Protein AF-A0A2E7SVG3-F1 (afdb_monomer_lite)

Structure (mmCIF, N/CA/C/O backbone):
data_AF-A0A2E7SVG3-F1
#
_entry.id   AF-A0A2E7SVG3-F1
#
loop_
_atom_site.group_PDB
_atom_site.id
_atom_site.type_symbol
_atom_site.label_atom_id
_atom_site.label_alt_id
_atom_site.label_comp_id
_atom_site.label_asym_id
_atom_site.label_entity_id
_atom_site.label_seq_id
_atom_site.pdbx_PDB_ins_code
_atom_site.Cartn_x
_atom_site.Cartn_y
_atom_site.Cartn_z
_atom_site.occupancy
_atom_site.B_iso_or_equiv
_atom_site.auth_seq_id
_atom_site.auth_comp_id
_atom_site.auth_asym_id
_atom_site.auth_atom_id
_atom_site.pdbx_PDB_model_num
ATOM 1 N N . MET A 1 1 ? -12.780 -8.795 25.689 1.00 73.75 1 MET A N 1
ATOM 2 C CA . MET A 1 1 ? -13.100 -9.057 24.262 1.00 73.75 1 MET A CA 1
ATOM 3 C C . MET A 1 1 ? -13.079 -7.797 23.386 1.00 73.75 1 MET A C 1
ATOM 5 O O . MET A 1 1 ? -12.515 -7.833 22.302 1.00 73.75 1 MET A O 1
ATOM 9 N N . THR A 1 2 ? -13.654 -6.679 23.842 1.00 79.94 2 THR A N 1
ATOM 10 C CA . THR A 1 2 ? -13.746 -5.400 23.104 1.00 79.94 2 THR A CA 1
ATOM 11 C C . THR A 1 2 ? -12.388 -4.833 22.670 1.00 79.94 2 THR A C 1
ATOM 13 O O . THR A 1 2 ? -12.225 -4.466 21.511 1.00 79.94 2 THR A O 1
ATOM 16 N N . ILE A 1 3 ? -11.395 -4.836 23.570 1.00 85.06 3 ILE A N 1
ATOM 17 C CA . ILE A 1 3 ? -10.035 -4.339 23.292 1.00 85.06 3 ILE A CA 1
ATOM 18 C C . ILE A 1 3 ? -9.326 -5.215 22.254 1.00 85.06 3 ILE A C 1
ATOM 20 O O . ILE A 1 3 ? -8.783 -4.683 21.297 1.00 85.06 3 ILE A O 1
ATOM 24 N N . ALA A 1 4 ? -9.393 -6.544 22.393 1.00 89.19 4 ALA A N 1
ATOM 25 C CA . ALA A 1 4 ? -8.785 -7.476 21.440 1.00 89.19 4 ALA A CA 1
ATOM 26 C C . ALA A 1 4 ? -9.338 -7.289 20.018 1.00 89.19 4 ALA A C 1
ATOM 28 O O . ALA A 1 4 ? -8.572 -7.220 19.065 1.00 89.19 4 ALA A O 1
ATOM 29 N N . ARG A 1 5 ? -10.660 -7.118 19.871 1.00 88.25 5 ARG A N 1
ATOM 30 C CA . ARG A 1 5 ? -11.283 -6.821 18.569 1.00 88.25 5 ARG A CA 1
ATOM 31 C C . ARG A 1 5 ? -10.797 -5.494 17.983 1.00 88.25 5 ARG A C 1
ATOM 33 O O . ARG A 1 5 ? -10.534 -5.427 16.788 1.00 88.25 5 ARG A O 1
ATOM 40 N N . GLY A 1 6 ? -10.666 -4.459 18.815 1.00 88.62 6 GLY A N 1
ATOM 41 C CA . GLY A 1 6 ? -10.120 -3.169 18.387 1.00 88.62 6 GLY A CA 1
ATOM 42 C C . GLY A 1 6 ? -8.654 -3.266 17.959 1.00 88.62 6 GLY A C 1
ATOM 43 O O . GLY A 1 6 ? -8.282 -2.711 16.933 1.00 88.62 6 GLY A O 1
ATOM 44 N N . LEU A 1 7 ? -7.850 -4.033 18.695 1.00 93.62 7 LEU A N 1
ATOM 45 C CA . LEU A 1 7 ? -6.447 -4.270 18.372 1.00 93.62 7 LEU A CA 1
ATOM 46 C C . LEU A 1 7 ? -6.289 -5.014 17.040 1.00 93.62 7 LEU A C 1
ATOM 48 O O . LEU A 1 7 ? -5.495 -4.597 16.205 1.00 93.62 7 LEU A O 1
ATOM 52 N N . VAL A 1 8 ? -7.081 -6.066 16.808 1.00 94.44 8 VAL A N 1
ATOM 53 C CA . VAL A 1 8 ? -7.075 -6.803 15.533 1.00 94.44 8 VAL A CA 1
ATOM 54 C C . VAL A 1 8 ? -7.433 -5.879 14.369 1.00 94.44 8 VAL A C 1
ATOM 56 O O . VAL A 1 8 ? -6.716 -5.849 13.374 1.00 94.44 8 VAL A O 1
ATOM 59 N N . ALA A 1 9 ? -8.496 -5.079 14.503 1.00 92.94 9 ALA A N 1
ATOM 60 C CA . ALA A 1 9 ? -8.895 -4.129 13.463 1.00 92.94 9 ALA A CA 1
ATOM 61 C C . ALA A 1 9 ? -7.801 -3.086 13.170 1.00 92.94 9 ALA A C 1
ATOM 63 O O . ALA A 1 9 ? -7.569 -2.749 12.011 1.00 92.94 9 ALA A O 1
ATOM 64 N N . LEU A 1 10 ? -7.098 -2.613 14.205 1.00 94.50 10 LEU A N 1
ATOM 65 C CA . LEU A 1 10 ? -5.980 -1.684 14.057 1.00 94.50 10 LEU A CA 1
ATOM 66 C C . LEU A 1 10 ? -4.790 -2.324 13.326 1.00 94.50 10 LEU A C 1
ATOM 68 O O . LEU A 1 10 ? -4.235 -1.697 12.431 1.00 94.50 10 LEU A O 1
ATOM 72 N N . ILE A 1 11 ? -4.421 -3.563 13.674 1.00 95.88 11 ILE A N 1
ATOM 73 C CA . ILE A 1 11 ? -3.280 -4.289 13.084 1.00 95.88 11 ILE A CA 1
ATOM 74 C C . ILE A 1 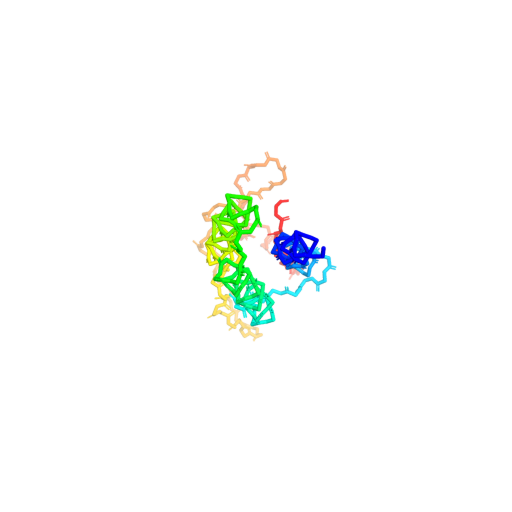11 ? -3.525 -4.657 11.615 1.00 95.88 11 ILE A C 1
ATOM 76 O O . ILE A 1 11 ? -2.583 -4.698 10.827 1.00 95.88 11 ILE A O 1
ATOM 80 N N . LEU A 1 12 ? -4.777 -4.873 11.207 1.00 95.38 12 LEU A N 1
ATOM 81 C CA . LEU A 1 12 ? -5.087 -5.187 9.810 1.00 95.38 12 LEU A CA 1
ATOM 82 C C . LEU A 1 12 ? -4.651 -4.080 8.835 1.00 95.38 12 LEU A C 1
ATOM 84 O O . LEU A 1 12 ? -4.274 -4.391 7.711 1.00 95.38 12 LEU A O 1
ATOM 88 N N . ILE A 1 13 ? -4.646 -2.812 9.255 1.00 94.50 13 ILE A N 1
ATOM 89 C CA . ILE A 1 13 ? -4.262 -1.680 8.394 1.00 94.50 13 ILE A CA 1
ATOM 90 C C . ILE A 1 13 ? -2.781 -1.762 7.962 1.00 94.50 13 ILE A C 1
ATOM 92 O O . ILE A 1 13 ? -2.524 -1.794 6.758 1.00 94.50 13 ILE A O 1
ATOM 96 N N . PRO A 1 14 ? -1.786 -1.858 8.869 1.00 95.06 14 PRO A N 1
ATOM 97 C CA . PRO A 1 14 ? -0.395 -2.053 8.461 1.00 95.06 14 PRO A CA 1
ATOM 98 C C . PRO A 1 14 ? -0.149 -3.410 7.781 1.00 95.06 14 PRO A C 1
ATOM 100 O O . PRO A 1 14 ? 0.734 -3.500 6.932 1.00 95.06 14 PRO A O 1
ATOM 103 N N . CYS A 1 15 ? -0.935 -4.455 8.070 1.00 96.06 15 CYS A N 1
ATOM 104 C CA . CYS A 1 15 ? -0.842 -5.714 7.319 1.00 96.06 15 CYS A CA 1
ATOM 105 C C . CYS A 1 15 ? -1.229 -5.544 5.843 1.00 96.06 15 CYS A C 1
ATOM 107 O O . CYS A 1 15 ? -0.571 -6.112 4.975 1.00 96.06 15 CYS A O 1
ATOM 109 N N . VAL A 1 16 ? -2.257 -4.743 5.545 1.00 94.19 16 VAL A N 1
ATOM 110 C CA . VAL A 1 16 ? -2.625 -4.389 4.164 1.00 94.19 16 VAL A CA 1
ATOM 111 C C . VAL A 1 16 ? -1.478 -3.659 3.472 1.00 94.19 16 VAL A C 1
ATOM 113 O O . VAL A 1 16 ? -1.159 -3.978 2.328 1.00 94.19 16 VAL A O 1
ATOM 116 N N . TRP A 1 17 ? -0.819 -2.734 4.175 1.00 91.44 17 TRP A N 1
ATOM 117 C CA . TRP A 1 17 ? 0.360 -2.047 3.650 1.00 91.44 17 TRP A CA 1
ATOM 118 C C . TRP A 1 17 ? 1.465 -3.040 3.271 1.00 91.44 17 TRP A C 1
ATOM 120 O O . TRP A 1 17 ? 1.946 -3.034 2.138 1.00 91.44 17 TRP A O 1
ATOM 130 N N . LEU A 1 18 ? 1.815 -3.942 4.192 1.00 92.38 18 LEU A N 1
ATOM 131 C CA . LEU A 1 18 ? 2.840 -4.958 3.965 1.00 92.38 18 LEU A CA 1
ATOM 132 C C . LEU A 1 18 ? 2.488 -5.873 2.785 1.00 92.38 18 LEU A C 1
ATOM 134 O O . LEU A 1 18 ? 3.347 -6.156 1.957 1.00 92.38 18 LEU A O 1
ATOM 138 N N . LEU A 1 19 ? 1.234 -6.318 2.686 1.00 92.81 19 LEU A N 1
ATOM 139 C CA . LEU A 1 19 ? 0.781 -7.170 1.586 1.00 92.81 19 LEU A CA 1
ATOM 140 C C . LEU A 1 19 ? 0.861 -6.456 0.239 1.00 92.81 19 LEU A C 1
ATOM 142 O O . LEU A 1 19 ? 1.368 -7.032 -0.718 1.00 92.81 19 LEU A O 1
ATOM 146 N N . HIS A 1 20 ? 0.417 -5.200 0.166 1.00 88.25 20 HIS A N 1
ATOM 147 C CA . HIS A 1 20 ? 0.522 -4.420 -1.064 1.00 88.25 20 HIS A CA 1
ATOM 148 C C . HIS A 1 20 ? 1.988 -4.234 -1.480 1.00 88.25 20 HIS A C 1
ATOM 150 O O . HIS A 1 20 ? 2.332 -4.416 -2.646 1.00 88.25 20 HIS A O 1
ATOM 156 N N . PHE A 1 21 ? 2.873 -3.961 -0.518 1.00 86.25 21 PHE A N 1
ATOM 157 C CA . PHE A 1 21 ? 4.309 -3.870 -0.766 1.00 86.25 21 PHE A CA 1
ATOM 158 C C . PHE A 1 21 ? 4.910 -5.198 -1.257 1.00 86.25 21 PHE A C 1
ATOM 160 O O . PHE A 1 21 ? 5.688 -5.208 -2.210 1.00 86.25 21 PHE A O 1
ATOM 167 N N . LEU A 1 22 ? 4.543 -6.330 -0.651 1.00 88.06 22 LEU A N 1
ATOM 168 C CA . LEU A 1 22 ? 5.014 -7.653 -1.074 1.00 88.06 22 LEU A CA 1
ATOM 169 C C . LEU A 1 22 ? 4.517 -8.021 -2.475 1.00 88.06 22 LEU A C 1
ATOM 171 O O . LEU A 1 22 ? 5.295 -8.545 -3.270 1.00 88.06 22 LEU A O 1
ATOM 175 N N . PHE A 1 23 ? 3.259 -7.721 -2.804 1.00 84.38 23 PHE A N 1
ATOM 176 C CA . PHE A 1 23 ? 2.730 -7.941 -4.150 1.00 84.38 23 PHE A CA 1
ATOM 177 C C . PHE A 1 23 ? 3.489 -7.139 -5.206 1.00 84.38 23 PHE A C 1
ATOM 179 O O . PHE A 1 23 ? 3.866 -7.705 -6.232 1.00 84.38 23 PHE A O 1
ATOM 186 N N . ALA A 1 24 ? 3.803 -5.877 -4.920 1.00 78.94 24 ALA A N 1
ATOM 187 C CA . ALA A 1 24 ? 4.563 -5.039 -5.838 1.00 78.94 24 ALA A CA 1
ATOM 188 C C . ALA A 1 24 ? 6.034 -5.484 -5.976 1.00 78.94 24 ALA A C 1
ATOM 190 O O . ALA A 1 24 ? 6.583 -5.469 -7.073 1.00 78.94 24 ALA A O 1
ATOM 191 N N . THR A 1 25 ? 6.678 -5.915 -4.884 1.00 78.06 25 THR A N 1
ATOM 192 C CA . THR A 1 25 ? 8.130 -6.202 -4.864 1.00 78.06 25 THR A CA 1
ATOM 193 C C . THR A 1 25 ? 8.519 -7.643 -5.176 1.00 78.06 25 THR A C 1
ATOM 195 O O . THR A 1 25 ? 9.609 -7.870 -5.693 1.00 78.06 25 THR A O 1
ATOM 198 N N . LYS A 1 26 ? 7.685 -8.632 -4.834 1.00 82.38 26 LYS A N 1
ATOM 199 C CA . LYS A 1 26 ? 7.994 -10.061 -5.030 1.00 82.38 26 LYS A CA 1
ATOM 200 C C . LYS A 1 26 ? 7.226 -10.702 -6.173 1.00 82.38 26 LYS A C 1
ATOM 202 O O . LYS A 1 26 ? 7.711 -11.680 -6.728 1.00 82.38 26 LYS A O 1
ATOM 207 N N . PHE A 1 27 ? 6.048 -10.174 -6.491 1.00 80.06 27 PHE A N 1
ATOM 208 C CA . PHE A 1 27 ? 5.153 -10.757 -7.490 1.00 80.06 27 PHE A CA 1
ATOM 209 C C . PHE A 1 27 ? 4.921 -9.845 -8.697 1.00 80.06 27 PHE A C 1
ATOM 211 O O . PHE A 1 27 ? 4.195 -10.240 -9.602 1.00 80.06 27 PHE A O 1
ATOM 218 N N . GLU A 1 28 ? 5.515 -8.645 -8.713 1.00 75.31 28 GLU A N 1
ATOM 219 C CA . GLU A 1 28 ? 5.379 -7.658 -9.797 1.00 75.31 28 GLU A CA 1
ATOM 220 C C . GLU A 1 28 ? 3.913 -7.278 -10.103 1.00 75.31 28 GLU A C 1
ATOM 222 O O . GLU A 1 28 ? 3.564 -6.856 -11.207 1.00 75.31 28 GLU A O 1
ATOM 227 N N . ILE A 1 29 ? 3.027 -7.403 -9.108 1.00 77.56 29 ILE A N 1
ATOM 228 C CA . ILE A 1 29 ? 1.612 -7.042 -9.230 1.00 77.56 29 ILE A CA 1
ATOM 229 C C . ILE A 1 29 ? 1.461 -5.568 -8.843 1.00 77.56 29 ILE A C 1
ATOM 231 O O . ILE A 1 29 ? 1.430 -5.214 -7.663 1.00 77.56 29 ILE A O 1
ATOM 235 N N . TYR A 1 30 ? 1.353 -4.703 -9.852 1.00 73.88 30 TYR A N 1
ATOM 236 C CA . TYR A 1 30 ? 1.215 -3.256 -9.680 1.00 73.88 30 TYR A CA 1
ATOM 237 C C . TYR A 1 30 ? -0.236 -2.810 -9.857 1.00 73.88 30 TYR A C 1
ATOM 239 O O . TYR A 1 30 ? -0.698 -2.539 -10.967 1.00 73.88 30 TYR A O 1
ATOM 247 N N . GLU A 1 31 ? -0.959 -2.691 -8.751 1.00 73.25 31 GLU A N 1
ATOM 248 C CA . GLU A 1 31 ? -2.326 -2.178 -8.762 1.00 73.25 31 GLU A CA 1
ATOM 249 C C . GLU A 1 31 ? -2.336 -0.671 -8.509 1.00 73.25 31 GLU A C 1
ATOM 251 O O . GLU A 1 31 ? -2.023 -0.218 -7.413 1.00 73.25 31 GLU A O 1
ATOM 256 N N . LYS A 1 32 ? -2.784 0.116 -9.496 1.00 73.56 32 LYS A N 1
ATOM 257 C CA . LYS A 1 32 ? -2.945 1.574 -9.334 1.00 73.56 32 LYS A CA 1
ATOM 258 C C . LYS A 1 32 ? -3.915 1.936 -8.199 1.00 73.56 32 LYS A C 1
ATOM 260 O O . LYS A 1 32 ? -3.771 2.974 -7.561 1.00 73.56 32 LYS A O 1
ATOM 265 N N . ARG A 1 33 ? -4.938 1.100 -7.988 1.00 80.69 33 ARG A N 1
ATOM 266 C CA . ARG A 1 33 ? -5.972 1.262 -6.958 1.00 80.69 33 ARG A CA 1
ATOM 267 C C . ARG A 1 33 ? -6.338 -0.108 -6.383 1.00 80.69 33 ARG A C 1
ATOM 269 O O . ARG A 1 33 ? -7.215 -0.768 -6.942 1.00 80.69 33 ARG A O 1
ATOM 276 N N . PRO A 1 34 ? -5.688 -0.556 -5.297 1.00 84.88 34 PRO A N 1
ATOM 277 C CA . PRO A 1 34 ? -5.962 -1.860 -4.702 1.00 84.88 34 PRO A CA 1
ATOM 278 C C . PRO A 1 34 ? -7.341 -1.860 -4.022 1.00 84.88 34 PRO A C 1
ATOM 280 O O . PRO A 1 34 ? -7.493 -1.463 -2.865 1.00 84.88 34 PRO A O 1
ATOM 283 N N . ILE A 1 35 ? -8.377 -2.300 -4.745 1.00 89.25 35 ILE A N 1
ATOM 284 C CA . ILE A 1 35 ? -9.765 -2.326 -4.244 1.00 89.25 35 ILE A CA 1
ATOM 285 C C . ILE A 1 35 ? -9.865 -3.203 -2.990 1.00 89.25 35 ILE A C 1
ATOM 287 O O . ILE A 1 35 ? -10.533 -2.832 -2.025 1.00 89.25 35 ILE A O 1
ATOM 291 N N . TRP A 1 36 ? -9.154 -4.333 -2.966 1.00 92.62 36 TRP A N 1
ATOM 292 C CA . TRP A 1 36 ? -9.119 -5.234 -1.813 1.00 92.62 36 TRP A CA 1
ATOM 293 C C . TRP A 1 36 ? -8.580 -4.535 -0.554 1.00 92.62 36 TRP A C 1
ATOM 295 O O . TRP A 1 36 ? -9.153 -4.690 0.525 1.00 92.62 36 TRP A O 1
ATOM 305 N N . ALA A 1 37 ? -7.536 -3.709 -0.690 1.00 91.69 37 ALA A N 1
ATOM 306 C CA . ALA A 1 37 ? -6.954 -2.952 0.413 1.00 91.69 37 ALA A CA 1
ATOM 307 C C . ALA A 1 37 ? -7.973 -1.956 0.975 1.00 91.69 37 ALA A C 1
ATOM 309 O O . ALA A 1 37 ? -8.164 -1.878 2.191 1.00 91.69 37 ALA A O 1
ATOM 310 N N . ALA A 1 38 ? -8.691 -1.256 0.090 1.00 92.19 38 ALA A N 1
ATOM 311 C CA . ALA A 1 38 ? -9.735 -0.322 0.488 1.00 92.19 38 ALA A CA 1
ATOM 312 C C . ALA A 1 38 ? -10.875 -1.012 1.251 1.00 92.19 38 ALA A C 1
ATOM 314 O O . ALA A 1 38 ? -11.305 -0.508 2.288 1.00 92.19 38 ALA A O 1
ATOM 315 N N . VAL A 1 39 ? -11.320 -2.188 0.794 1.00 95.62 39 VAL A N 1
ATOM 316 C CA . VAL A 1 39 ? -12.367 -2.973 1.470 1.00 95.62 39 VAL A CA 1
ATOM 317 C C . VAL A 1 39 ? -11.937 -3.374 2.883 1.00 95.62 39 VAL A C 1
ATOM 319 O O . VAL A 1 39 ? -12.706 -3.191 3.829 1.00 95.62 39 VAL A O 1
ATOM 322 N N . VAL A 1 40 ? -10.709 -3.877 3.053 1.00 95.69 40 VAL A N 1
ATOM 323 C CA . VAL A 1 40 ? -10.199 -4.310 4.366 1.00 95.69 40 VAL A CA 1
ATOM 324 C C . VAL A 1 40 ? -10.058 -3.126 5.324 1.00 95.69 40 VAL A C 1
ATOM 326 O O . VAL A 1 40 ? -10.522 -3.200 6.462 1.00 95.69 40 VAL A O 1
ATOM 329 N N . VAL A 1 41 ? -9.479 -2.013 4.865 1.00 95.75 41 VAL A N 1
ATOM 330 C CA . VAL A 1 41 ? -9.323 -0.795 5.677 1.00 95.75 41 VAL A CA 1
ATOM 331 C C . VAL A 1 41 ? -10.684 -0.250 6.107 1.00 95.75 41 VAL A C 1
ATOM 333 O O . VAL A 1 41 ? -10.891 0.045 7.285 1.00 95.75 41 VAL A O 1
ATOM 336 N N . LEU A 1 42 ? -11.647 -0.181 5.185 1.00 96.31 42 LEU A N 1
ATOM 337 C CA . LEU A 1 42 ? -12.987 0.320 5.475 1.00 96.31 42 LEU A CA 1
ATOM 338 C C . LEU A 1 42 ? -13.722 -0.577 6.483 1.00 96.31 42 LEU A C 1
ATOM 340 O O . LEU A 1 42 ? -14.336 -0.074 7.426 1.00 96.31 42 LEU A O 1
ATOM 344 N N . ALA A 1 43 ? -13.598 -1.901 6.353 1.00 95.75 43 ALA A N 1
ATOM 345 C CA . ALA A 1 43 ? -14.138 -2.849 7.325 1.00 95.75 43 ALA A CA 1
ATOM 346 C C . ALA A 1 43 ? -13.526 -2.651 8.725 1.00 95.75 43 ALA A C 1
ATOM 348 O O . ALA A 1 43 ? -14.264 -2.603 9.716 1.00 95.75 43 ALA A O 1
ATOM 349 N N . SER A 1 44 ? -12.205 -2.464 8.820 1.00 95.69 44 SER A N 1
ATOM 350 C CA . SER A 1 44 ? -11.517 -2.171 10.085 1.00 95.69 44 SER A CA 1
ATOM 351 C C . SER A 1 44 ? -12.001 -0.871 10.730 1.00 95.69 44 SER A C 1
ATOM 353 O O . SER A 1 44 ? -12.284 -0.848 11.933 1.00 95.69 44 SER A O 1
ATOM 355 N N . LEU A 1 45 ? -12.172 0.194 9.941 1.00 96.19 45 LEU A N 1
ATOM 356 C CA . LEU A 1 45 ? -12.693 1.476 10.423 1.00 96.19 45 LEU A CA 1
ATOM 357 C C . LEU A 1 45 ? -14.140 1.354 10.921 1.00 96.19 45 LEU A C 1
ATOM 359 O O . LEU A 1 45 ? -14.466 1.878 11.987 1.00 96.19 45 LEU A O 1
ATOM 363 N N . ILE A 1 46 ? -14.999 0.604 10.220 1.00 95.69 46 ILE A N 1
ATOM 364 C CA . ILE A 1 46 ? -16.378 0.339 10.662 1.00 95.69 46 ILE A CA 1
ATOM 365 C C . ILE A 1 46 ? -16.385 -0.400 12.004 1.00 95.69 46 ILE A C 1
ATOM 367 O O . ILE A 1 46 ? -17.143 -0.036 12.909 1.00 95.69 46 ILE A O 1
ATOM 371 N N . VAL A 1 47 ? -15.550 -1.430 12.164 1.00 94.62 47 VAL A N 1
ATOM 372 C CA . VAL A 1 47 ? -15.445 -2.177 13.426 1.00 94.62 47 VAL A CA 1
ATOM 373 C C . VAL A 1 47 ? -15.019 -1.250 14.566 1.00 94.62 47 VAL A C 1
ATOM 375 O O . VAL A 1 47 ? -15.660 -1.250 15.621 1.00 94.62 47 VAL A O 1
ATOM 378 N N . LEU A 1 48 ? -13.997 -0.419 14.354 1.00 93.50 48 LEU A N 1
ATOM 379 C CA . LEU A 1 48 ? -13.498 0.529 15.354 1.00 93.50 48 LEU A CA 1
ATOM 380 C C . LEU A 1 48 ? -14.512 1.624 15.702 1.00 93.50 48 LEU A C 1
ATOM 382 O O . LEU A 1 48 ? -14.691 1.922 16.887 1.00 93.50 48 LEU A O 1
ATOM 386 N N . GLY A 1 49 ? -15.234 2.154 14.714 1.00 93.25 49 GLY A N 1
ATOM 387 C CA . GLY A 1 49 ? -16.303 3.129 14.928 1.00 93.25 49 GLY A CA 1
ATOM 388 C C . GLY A 1 49 ? -17.464 2.533 15.727 1.00 93.25 49 GLY A C 1
ATOM 389 O O . GLY A 1 49 ? -17.924 3.119 16.710 1.00 93.25 49 GLY A O 1
ATOM 390 N N . ARG A 1 50 ? -17.889 1.304 15.398 1.00 92.94 50 ARG A N 1
ATOM 391 C CA . ARG A 1 50 ? -18.918 0.591 16.180 1.00 92.94 50 ARG A CA 1
ATOM 392 C C . ARG A 1 50 ? -18.460 0.320 17.611 1.00 92.94 50 ARG A C 1
ATOM 394 O O . ARG A 1 50 ? -19.271 0.429 18.533 1.00 92.94 50 ARG A O 1
ATOM 401 N N . LEU A 1 51 ? -17.187 -0.026 17.815 1.00 92.19 51 LEU A N 1
ATOM 402 C CA . LEU A 1 51 ? -16.621 -0.210 19.153 1.00 92.19 51 LEU A CA 1
ATOM 403 C C . LEU A 1 51 ? -16.620 1.104 19.939 1.00 92.19 51 LEU A C 1
ATOM 405 O O . LEU A 1 51 ? -16.979 1.086 21.115 1.00 92.19 51 LEU A O 1
ATOM 409 N N . LEU A 1 52 ? -16.291 2.233 19.308 1.00 91.94 52 LEU A N 1
ATOM 410 C CA . LEU A 1 52 ? -16.291 3.547 19.956 1.00 91.94 52 LEU A CA 1
ATOM 411 C C . LEU A 1 52 ? -17.678 3.937 20.483 1.00 91.94 52 LEU A C 1
ATOM 413 O O . LEU A 1 52 ? -17.786 4.443 21.597 1.00 91.94 52 LEU A O 1
ATOM 417 N N . LEU A 1 53 ? -18.732 3.649 19.714 1.00 91.31 53 LEU A N 1
ATOM 418 C CA . LEU A 1 53 ? -20.117 3.950 20.092 1.00 91.31 53 LEU A CA 1
ATOM 419 C C . LEU A 1 53 ? -20.646 3.045 21.213 1.00 91.31 53 LEU A C 1
ATOM 421 O O . LEU A 1 53 ? -21.391 3.495 22.079 1.00 91.31 53 LEU A O 1
ATOM 425 N N . LYS A 1 54 ? -20.280 1.757 21.204 1.00 88.75 54 LYS A N 1
ATOM 426 C CA . LYS A 1 54 ? -20.810 0.771 22.163 1.00 88.75 54 LYS A CA 1
ATOM 427 C C . LYS A 1 54 ? -20.058 0.736 23.492 1.00 88.75 54 LYS A C 1
ATOM 429 O O . LYS A 1 54 ? -20.585 0.233 24.483 1.00 88.75 54 LYS A O 1
ATOM 434 N N . THR A 1 55 ? -18.820 1.216 23.522 1.00 87.81 55 THR A N 1
ATOM 435 C CA . THR A 1 55 ? -17.927 1.007 24.662 1.00 87.81 55 THR A CA 1
ATOM 436 C C . THR A 1 55 ? -18.071 2.113 25.705 1.00 87.81 55 THR A C 1
ATOM 438 O O . THR A 1 55 ? -17.652 3.248 25.486 1.00 87.81 55 THR A O 1
ATOM 441 N N . LYS A 1 56 ? -18.605 1.763 26.883 1.00 84.19 56 LYS A N 1
ATOM 442 C CA . LYS A 1 56 ? -18.621 2.647 28.064 1.00 84.19 56 LYS A CA 1
ATOM 443 C C . LYS A 1 56 ? -17.331 2.529 28.893 1.00 84.19 56 LYS A C 1
ATOM 445 O O . LYS A 1 56 ? -16.784 3.538 29.327 1.00 84.19 56 LYS A O 1
ATOM 450 N N . THR A 1 57 ? -16.798 1.317 29.037 1.00 81.38 57 THR A N 1
ATOM 451 C CA . THR A 1 57 ? -15.576 1.013 29.806 1.00 81.38 57 THR A CA 1
ATOM 452 C C . THR A 1 57 ? -14.340 1.010 28.901 1.00 81.38 57 THR A C 1
ATOM 454 O O . THR A 1 57 ? -14.357 0.348 27.875 1.00 81.38 57 THR A O 1
ATOM 457 N N . HIS A 1 58 ? -13.252 1.701 29.261 1.00 85.25 58 HIS A N 1
ATOM 458 C CA . HIS A 1 58 ? -12.048 1.884 28.413 1.00 85.25 58 HIS A CA 1
ATOM 459 C C . HIS A 1 58 ? -12.257 2.733 27.144 1.00 85.25 58 HIS A C 1
ATOM 461 O O . HIS A 1 58 ? -11.527 2.600 26.160 1.00 85.25 58 HIS A O 1
ATOM 467 N N . ARG A 1 59 ? -13.223 3.661 27.167 1.00 87.81 59 ARG A N 1
ATOM 468 C CA . ARG A 1 59 ? -13.524 4.557 26.036 1.00 87.81 59 ARG A CA 1
ATOM 469 C C . ARG A 1 59 ? -12.299 5.325 25.522 1.00 87.81 59 ARG A C 1
ATOM 471 O O . ARG A 1 59 ? -12.147 5.462 24.315 1.00 87.81 59 ARG A O 1
ATOM 478 N N . LYS A 1 60 ? -11.402 5.767 26.416 1.00 91.31 60 LYS A N 1
ATOM 479 C CA . LYS A 1 60 ? -10.148 6.458 26.050 1.00 91.31 60 LYS A CA 1
ATOM 480 C C . LYS A 1 60 ? -9.246 5.594 25.161 1.00 91.31 60 LYS A C 1
ATOM 482 O O . LYS A 1 60 ? -8.740 6.075 24.156 1.00 91.31 60 LYS A O 1
ATOM 487 N N . THR A 1 61 ? -9.094 4.313 25.490 1.00 91.62 61 THR A N 1
ATOM 488 C CA . THR A 1 61 ? -8.288 3.365 24.706 1.00 91.62 61 THR A CA 1
ATOM 489 C C . THR A 1 61 ? -8.901 3.115 23.330 1.00 91.62 61 THR A C 1
ATOM 491 O O . THR A 1 61 ? -8.198 3.136 22.326 1.00 91.62 61 THR A O 1
ATOM 494 N N . VAL A 1 62 ? -10.223 2.932 23.255 1.00 91.69 62 VAL A N 1
ATOM 495 C CA . VAL A 1 62 ? -10.918 2.736 21.969 1.00 91.69 62 VAL A CA 1
ATOM 496 C C . VAL A 1 62 ? -10.872 3.998 21.104 1.00 91.69 62 VAL A C 1
ATOM 498 O O . VAL A 1 62 ? -10.742 3.899 19.883 1.00 91.69 62 VAL A O 1
ATOM 501 N N . LEU A 1 63 ? -10.939 5.182 21.720 1.00 93.62 63 LEU A N 1
ATOM 502 C CA . LEU A 1 63 ? -10.745 6.454 21.028 1.00 93.62 63 LEU A CA 1
ATOM 503 C C . LEU A 1 63 ? -9.337 6.542 20.433 1.00 93.62 63 LEU A C 1
ATOM 505 O O . LEU A 1 63 ? -9.206 6.856 19.255 1.00 93.62 63 LEU A O 1
ATOM 509 N N . LEU A 1 64 ? -8.305 6.195 21.208 1.00 95.19 64 LEU A N 1
ATOM 510 C CA . LEU A 1 64 ? -6.926 6.154 20.721 1.00 95.19 64 LEU A CA 1
ATOM 511 C C . LEU A 1 64 ? -6.777 5.207 19.521 1.00 95.19 64 LEU A C 1
ATOM 513 O O . LEU A 1 64 ? -6.184 5.591 18.518 1.00 95.19 64 LEU A O 1
ATOM 517 N N . PHE A 1 65 ? -7.363 4.007 19.581 1.00 94.75 65 PHE A N 1
ATOM 518 C CA . PHE A 1 65 ? -7.350 3.078 18.445 1.00 94.75 65 PHE A CA 1
ATOM 519 C C . PHE A 1 65 ? -8.022 3.659 17.200 1.00 94.75 65 PHE A C 1
ATOM 521 O O . PHE A 1 65 ? -7.512 3.467 16.103 1.00 94.75 65 PHE A O 1
ATOM 528 N N . ASN A 1 66 ? -9.132 4.387 17.355 1.00 95.44 66 ASN A N 1
ATOM 529 C CA . ASN A 1 66 ? -9.783 5.055 16.228 1.00 95.44 66 ASN A CA 1
ATOM 530 C C . ASN A 1 66 ? -8.878 6.131 15.621 1.00 95.44 66 ASN A C 1
ATOM 532 O O . ASN A 1 66 ? -8.695 6.141 14.409 1.00 95.44 66 ASN A O 1
ATOM 536 N N . VAL A 1 67 ? -8.286 6.999 16.447 1.00 96.62 67 VAL A N 1
ATOM 537 C CA . VAL A 1 67 ? -7.378 8.056 15.972 1.00 96.62 67 VAL A CA 1
ATOM 538 C C . VAL A 1 67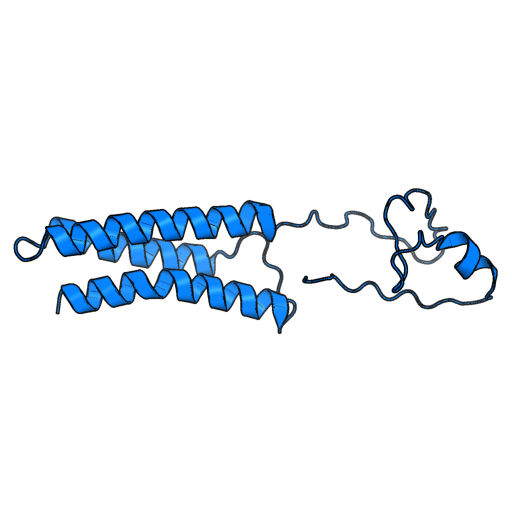 ? -6.199 7.451 15.211 1.00 96.62 67 VAL A C 1
ATOM 540 O O . VAL A 1 67 ? -5.929 7.855 14.085 1.00 96.62 67 VAL A O 1
ATOM 543 N N . LEU A 1 68 ? -5.546 6.433 15.780 1.00 96.56 68 LEU A N 1
ATOM 544 C CA . LEU A 1 68 ? -4.432 5.747 15.124 1.00 96.56 68 LEU A CA 1
ATOM 545 C C . LEU A 1 68 ? -4.857 5.080 13.813 1.00 96.56 68 LEU A C 1
ATOM 547 O O . LEU A 1 68 ? -4.153 5.205 12.817 1.00 96.56 68 LEU A O 1
ATOM 551 N N . ALA A 1 69 ? -6.007 4.406 13.788 1.00 95.75 69 ALA A N 1
ATOM 552 C CA . ALA A 1 69 ? -6.499 3.742 12.588 1.00 95.75 69 ALA A CA 1
ATOM 553 C C . ALA A 1 69 ? -6.799 4.727 11.454 1.00 95.75 69 ALA A C 1
ATOM 555 O O . ALA A 1 69 ? -6.438 4.462 10.309 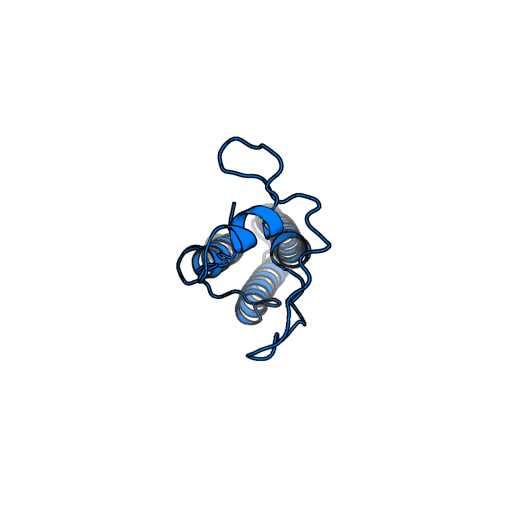1.00 95.75 69 ALA A O 1
ATOM 556 N N . TRP A 1 70 ? -7.412 5.873 11.758 1.00 96.25 70 TRP A N 1
ATOM 557 C CA . TRP A 1 70 ? -7.640 6.926 10.769 1.00 96.25 70 TRP A CA 1
ATOM 558 C C . TRP A 1 70 ? -6.326 7.490 10.233 1.00 96.25 70 TRP A C 1
ATOM 560 O O . TRP A 1 70 ? -6.152 7.546 9.017 1.00 96.25 70 TRP A O 1
ATOM 570 N N . SER A 1 71 ? -5.375 7.820 11.112 1.00 97.00 71 SER A N 1
ATOM 571 C CA . SER A 1 71 ? -4.053 8.304 10.700 1.00 97.00 71 SER A CA 1
ATOM 572 C C . SER A 1 71 ? -3.317 7.295 9.815 1.00 97.00 71 SER A C 1
ATOM 574 O O . SER A 1 71 ? -2.798 7.667 8.766 1.00 97.00 71 SER A O 1
ATOM 576 N N . LEU A 1 72 ? -3.321 6.010 10.190 1.00 96.19 72 LEU A N 1
ATOM 577 C CA . LEU A 1 72 ? -2.708 4.936 9.401 1.00 96.19 72 LEU A CA 1
ATOM 578 C C . LEU A 1 72 ? -3.398 4.745 8.049 1.00 96.19 72 LEU A C 1
ATOM 580 O O . LEU A 1 72 ? -2.725 4.532 7.047 1.00 96.19 72 LEU A O 1
ATOM 584 N N . SER A 1 73 ? -4.727 4.847 8.004 1.00 95.44 73 SER A N 1
ATOM 585 C CA . SER A 1 73 ? -5.489 4.721 6.757 1.00 95.44 73 SER A CA 1
ATOM 586 C C . SER A 1 73 ? -5.170 5.866 5.797 1.00 95.44 73 SER A C 1
ATOM 588 O O . SER A 1 73 ? -4.914 5.625 4.622 1.00 95.44 73 SER A O 1
ATOM 590 N N . ILE A 1 74 ? -5.132 7.106 6.297 1.00 95.00 74 ILE A N 1
ATOM 591 C CA . ILE A 1 74 ? -4.762 8.284 5.500 1.00 95.00 74 ILE A CA 1
ATOM 592 C C . ILE A 1 74 ? -3.331 8.138 4.979 1.00 95.00 74 ILE A C 1
ATOM 594 O O . ILE A 1 74 ? -3.102 8.331 3.788 1.00 95.00 74 ILE A O 1
ATOM 598 N N . ALA A 1 75 ? -2.387 7.748 5.841 1.00 93.75 75 ALA A N 1
ATOM 599 C CA . ALA A 1 75 ? -0.997 7.526 5.449 1.00 93.75 75 ALA A CA 1
ATOM 600 C C . ALA A 1 75 ? -0.866 6.437 4.372 1.00 93.75 75 ALA A C 1
ATOM 602 O O . ALA A 1 75 ? -0.141 6.632 3.400 1.00 93.75 75 ALA A O 1
ATOM 603 N N . LEU A 1 76 ? -1.605 5.330 4.506 1.00 91.56 76 LEU A N 1
ATOM 604 C CA . LEU A 1 76 ? -1.629 4.247 3.524 1.00 91.56 76 LEU A CA 1
ATOM 605 C C . LEU A 1 76 ? -2.134 4.734 2.161 1.00 91.56 76 LEU A C 1
ATOM 607 O O . LEU A 1 76 ? -1.473 4.504 1.154 1.00 91.56 76 LEU A O 1
ATOM 611 N N . PHE A 1 77 ? -3.285 5.409 2.111 1.00 90.56 77 PHE A N 1
ATOM 612 C CA . PHE A 1 77 ? -3.837 5.887 0.840 1.00 90.56 77 PHE A CA 1
ATOM 613 C C . PHE A 1 77 ? -2.984 6.983 0.210 1.00 90.56 77 PHE A C 1
ATOM 615 O O . PHE A 1 77 ? -2.807 6.984 -1.004 1.00 90.56 77 PHE A O 1
ATOM 622 N N . TRP A 1 78 ? -2.414 7.875 1.022 1.00 90.38 78 TRP A N 1
ATOM 623 C CA . TRP A 1 78 ? -1.450 8.861 0.546 1.00 90.38 78 TRP A CA 1
ATOM 624 C C . TRP A 1 78 ? -0.220 8.184 -0.066 1.00 90.38 78 TRP A C 1
ATOM 626 O O . TRP A 1 78 ? 0.193 8.539 -1.167 1.00 90.38 78 TRP A O 1
ATOM 636 N N . TRP A 1 79 ? 0.327 7.165 0.601 1.00 87.25 79 TRP A N 1
ATOM 637 C CA . TRP A 1 79 ? 1.459 6.402 0.085 1.00 87.25 79 TRP A CA 1
ATOM 638 C C . TRP A 1 79 ? 1.111 5.663 -1.218 1.00 87.25 79 TRP A C 1
ATOM 640 O O . TRP A 1 79 ? 1.885 5.722 -2.171 1.00 87.25 79 TRP A O 1
ATOM 650 N N . ILE A 1 80 ? -0.071 5.045 -1.311 1.00 83.62 80 ILE A N 1
ATOM 651 C CA . ILE A 1 80 ? -0.530 4.385 -2.543 1.00 83.62 80 ILE A CA 1
ATOM 652 C C . ILE A 1 80 ? -0.652 5.405 -3.689 1.00 83.62 80 ILE A C 1
ATOM 654 O O . ILE A 1 80 ? -0.077 5.197 -4.756 1.00 83.62 80 ILE A O 1
ATOM 658 N N . GLU A 1 81 ? -1.355 6.519 -3.479 1.00 81.50 81 GLU A N 1
ATOM 659 C CA . GLU A 1 81 ? -1.597 7.522 -4.527 1.00 81.50 81 GLU A CA 1
ATOM 660 C C . GLU A 1 81 ? -0.308 8.208 -5.004 1.00 81.50 81 GLU A C 1
ATOM 662 O O . GLU A 1 81 ? -0.140 8.388 -6.205 1.00 81.50 81 GLU A O 1
ATOM 667 N N . PHE A 1 82 ? 0.617 8.557 -4.104 1.00 75.75 82 PHE A N 1
ATOM 668 C CA . PHE A 1 82 ? 1.796 9.356 -4.470 1.00 75.75 82 PHE A CA 1
ATOM 669 C C . PHE A 1 82 ? 3.051 8.545 -4.789 1.00 75.75 82 PHE A C 1
ATOM 671 O O . PHE A 1 82 ? 3.831 8.965 -5.639 1.00 75.75 82 PHE A O 1
ATOM 678 N N . TYR A 1 83 ? 3.280 7.417 -4.113 1.00 69.94 83 TYR A N 1
ATOM 679 C CA . TYR A 1 83 ? 4.527 6.657 -4.267 1.00 69.94 83 TYR A CA 1
ATOM 680 C C . TYR A 1 83 ? 4.385 5.413 -5.140 1.00 69.94 83 TYR A C 1
ATOM 682 O O . TYR A 1 83 ? 5.380 4.964 -5.704 1.00 69.94 83 TYR A O 1
ATOM 690 N N . THR A 1 84 ? 3.183 4.841 -5.259 1.00 64.62 84 THR A N 1
ATOM 691 C CA . THR A 1 84 ? 2.981 3.596 -6.029 1.00 64.62 84 THR A CA 1
ATOM 692 C C . THR A 1 84 ? 2.319 3.812 -7.388 1.00 64.62 84 THR A C 1
ATOM 694 O O . THR A 1 84 ? 2.344 2.916 -8.237 1.00 64.62 84 THR A O 1
ATOM 697 N N . GLN A 1 85 ? 1.768 5.003 -7.644 1.00 62.62 85 GLN A N 1
ATOM 698 C CA . GLN A 1 85 ? 1.284 5.356 -8.971 1.00 62.62 85 GLN A CA 1
ATOM 699 C C . GLN A 1 85 ? 2.455 5.793 -9.846 1.00 62.62 85 GLN A C 1
ATOM 701 O O . GLN A 1 85 ? 3.017 6.868 -9.671 1.00 62.62 85 GLN A O 1
ATOM 706 N N . TYR A 1 86 ? 2.790 4.966 -10.830 1.00 60.94 86 TYR A N 1
ATOM 707 C CA . TYR A 1 86 ? 3.564 5.432 -11.972 1.00 60.94 86 TYR A CA 1
ATOM 708 C C . TYR A 1 86 ? 2.608 5.654 -13.127 1.00 60.94 86 TYR A C 1
ATOM 710 O O . TYR A 1 86 ? 1.689 4.850 -13.340 1.00 60.94 86 TYR A O 1
ATOM 718 N N . ASP A 1 87 ? 2.856 6.711 -13.889 1.00 58.78 87 ASP A N 1
ATOM 719 C CA . ASP A 1 87 ? 2.160 6.897 -15.146 1.00 58.78 87 ASP A CA 1
ATOM 720 C C . ASP A 1 87 ? 2.390 5.667 -16.032 1.00 58.78 87 ASP A C 1
ATOM 722 O O . ASP A 1 87 ? 3.534 5.221 -16.195 1.00 58.78 87 ASP A O 1
ATOM 726 N N . PRO A 1 88 ? 1.320 5.065 -16.578 1.00 57.59 88 PRO A N 1
ATOM 727 C CA . PRO A 1 88 ? 1.488 4.020 -17.567 1.00 57.59 88 PRO A CA 1
ATOM 728 C C . PRO A 1 88 ? 2.288 4.601 -18.734 1.00 57.59 88 PRO A C 1
ATOM 730 O O . PRO A 1 88 ? 2.007 5.705 -19.209 1.00 57.59 88 PRO A O 1
ATOM 733 N N . ILE A 1 89 ? 3.290 3.857 -19.204 1.00 60.38 89 ILE A N 1
ATOM 734 C CA . ILE A 1 89 ? 4.015 4.213 -20.422 1.00 60.38 89 ILE A CA 1
ATOM 735 C C . ILE A 1 89 ? 3.025 4.040 -21.579 1.00 60.38 89 ILE A C 1
ATOM 737 O O . ILE A 1 89 ? 2.896 2.965 -22.152 1.00 60.38 89 ILE A O 1
ATOM 741 N N . ASN A 1 90 ? 2.298 5.105 -21.919 1.00 54.78 90 ASN A N 1
ATOM 742 C CA . ASN A 1 90 ? 1.341 5.153 -23.031 1.00 54.78 90 ASN A CA 1
ATOM 743 C C . ASN A 1 90 ? 2.056 5.254 -24.394 1.00 54.78 90 ASN A C 1
ATOM 745 O O . ASN A 1 90 ? 1.643 6.002 -25.279 1.00 54.78 90 ASN A O 1
ATOM 749 N N . LYS A 1 91 ? 3.160 4.524 -24.569 1.00 61.72 91 LYS A N 1
ATOM 750 C CA . LYS A 1 91 ? 3.847 4.384 -25.852 1.00 61.72 91 LYS A CA 1
ATOM 751 C C . LYS A 1 91 ? 3.950 2.909 -26.198 1.00 61.72 91 LYS A C 1
ATOM 753 O O . LYS A 1 91 ? 4.833 2.208 -25.716 1.00 61.72 91 LYS A O 1
ATOM 758 N N . ASN A 1 92 ? 3.045 2.470 -27.064 1.00 63.62 92 ASN A N 1
ATOM 759 C CA . ASN A 1 92 ? 3.187 1.208 -27.771 1.00 63.62 92 ASN A CA 1
ATOM 760 C C . ASN A 1 92 ? 4.123 1.454 -28.954 1.00 63.62 92 ASN A C 1
ATOM 762 O O . ASN A 1 92 ? 3.703 2.046 -29.944 1.00 63.62 92 ASN A O 1
ATOM 766 N N . TYR A 1 93 ? 5.383 1.043 -28.831 1.00 71.38 93 TYR A N 1
ATOM 767 C CA . TYR A 1 93 ? 6.298 1.043 -29.969 1.00 71.38 93 TYR A CA 1
ATOM 768 C C . TYR A 1 93 ? 5.913 -0.084 -30.924 1.00 71.38 93 TYR A C 1
ATOM 770 O O . TYR A 1 93 ? 5.704 -1.224 -30.496 1.00 71.38 93 TYR A O 1
ATOM 778 N N . VAL A 1 94 ? 5.811 0.226 -32.213 1.00 79.56 94 VAL A N 1
ATOM 779 C CA . VAL A 1 94 ? 5.513 -0.778 -33.241 1.00 79.56 94 VAL A CA 1
ATOM 780 C C . VAL A 1 94 ? 6.813 -1.443 -33.698 1.00 79.56 94 VAL A C 1
ATOM 782 O O . VAL A 1 94 ? 7.870 -0.814 -33.754 1.00 79.56 94 VAL A O 1
ATOM 785 N N . ILE A 1 95 ? 6.757 -2.732 -34.042 1.00 77.88 95 ILE A N 1
ATOM 786 C CA . ILE A 1 95 ? 7.905 -3.438 -34.628 1.00 77.88 95 ILE A CA 1
ATOM 787 C C . ILE A 1 95 ? 8.344 -2.705 -35.907 1.00 77.88 95 ILE A C 1
ATOM 789 O O . ILE A 1 95 ? 7.532 -2.458 -36.794 1.00 77.88 95 ILE A O 1
ATOM 793 N N . GLY A 1 96 ? 9.633 -2.365 -35.996 1.00 76.75 96 GLY A N 1
ATOM 794 C CA . GLY A 1 96 ? 10.206 -1.606 -37.116 1.00 76.75 96 GLY A CA 1
ATOM 795 C C . GLY A 1 96 ? 10.137 -0.082 -36.961 1.00 76.75 96 GLY A C 1
ATOM 796 O O . GLY A 1 96 ? 10.697 0.637 -37.788 1.00 76.75 96 GLY A O 1
ATOM 797 N N . GLU A 1 97 ? 9.509 0.429 -35.898 1.00 81.00 97 GLU A N 1
ATOM 798 C CA . GLU A 1 97 ? 9.534 1.854 -35.577 1.00 81.00 97 GLU A CA 1
ATOM 799 C C . GLU A 1 97 ? 10.931 2.279 -35.103 1.00 81.00 97 GLU A C 1
ATOM 801 O O . GLU A 1 97 ? 11.543 1.662 -34.225 1.00 81.00 97 GLU A O 1
ATOM 806 N N . LYS A 1 98 ? 11.444 3.375 -35.669 1.00 77.25 98 LYS A N 1
ATOM 807 C CA . LYS A 1 98 ? 12.695 3.974 -35.207 1.00 77.25 98 LYS A CA 1
ATOM 808 C C . LYS A 1 98 ? 12.440 4.737 -33.908 1.00 77.25 98 LYS A C 1
ATOM 810 O O . LYS A 1 98 ? 11.932 5.856 -33.926 1.00 77.25 98 LYS A O 1
ATOM 815 N N . ILE A 1 99 ? 12.843 4.148 -32.788 1.00 75.69 99 ILE A N 1
ATOM 816 C CA . ILE A 1 99 ? 12.750 4.785 -31.472 1.00 75.69 99 ILE A CA 1
ATOM 817 C C . ILE A 1 99 ? 13.755 5.943 -31.406 1.00 75.69 99 ILE A C 1
ATOM 819 O O . ILE A 1 99 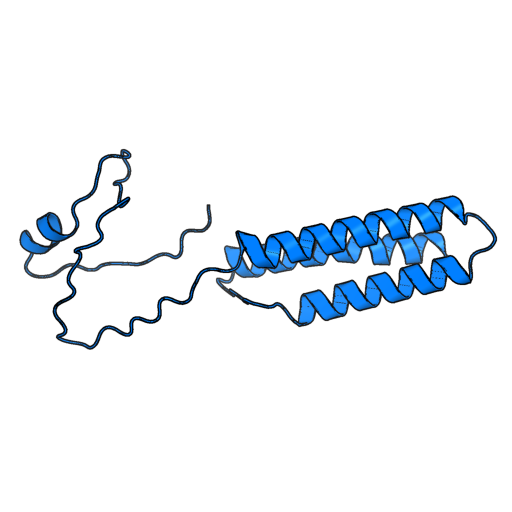? 14.963 5.744 -31.537 1.00 75.69 99 ILE A O 1
ATOM 823 N N . SER A 1 100 ? 13.254 7.164 -31.208 1.00 71.56 100 SER A N 1
ATOM 824 C CA . SER A 1 100 ? 14.088 8.326 -30.896 1.00 71.56 100 SER A CA 1
ATOM 825 C C . SER A 1 100 ? 14.313 8.394 -29.387 1.00 71.56 100 SER A C 1
ATOM 827 O O . SER A 1 100 ? 13.370 8.609 -28.622 1.00 71.56 100 SER A O 1
ATOM 829 N N . TRP A 1 101 ? 15.565 8.250 -28.951 1.00 71.31 101 TRP A N 1
ATOM 830 C CA . TRP A 1 101 ? 15.952 8.301 -27.538 1.00 71.31 101 TRP A CA 1
ATOM 831 C C . TRP A 1 101 ? 16.287 9.736 -27.099 1.00 71.31 101 TRP A C 1
ATOM 833 O O . TRP A 1 101 ? 17.165 9.971 -26.268 1.00 71.31 101 TRP A O 1
ATOM 843 N N . ALA A 1 102 ? 15.562 10.719 -27.643 1.00 54.38 102 ALA A N 1
ATOM 844 C CA . ALA A 1 102 ? 15.837 12.148 -27.482 1.00 54.38 102 ALA A CA 1
ATOM 845 C C . ALA A 1 102 ? 15.676 12.679 -26.043 1.00 54.38 102 ALA A C 1
ATOM 847 O O . ALA A 1 102 ? 16.048 13.816 -25.770 1.00 54.38 102 ALA A O 1
ATOM 848 N N . ASN A 1 103 ? 15.153 11.874 -25.113 1.00 55.25 103 ASN A N 1
ATOM 849 C CA . ASN A 1 103 ? 14.973 12.257 -23.713 1.00 55.25 103 ASN A CA 1
ATOM 850 C C . ASN A 1 103 ? 15.885 11.427 -22.792 1.00 55.25 103 ASN A C 1
ATOM 852 O O . ASN A 1 103 ? 15.439 10.701 -21.914 1.00 55.25 103 ASN A O 1
ATOM 856 N N . HIS A 1 104 ? 17.193 11.544 -23.010 1.00 61.22 104 HIS A N 1
ATOM 857 C CA . HIS A 1 104 ? 18.276 10.945 -22.212 1.00 61.22 104 HIS A CA 1
ATOM 858 C C . HIS A 1 104 ? 18.510 11.669 -20.873 1.00 61.22 104 HIS A C 1
ATOM 860 O O . HIS A 1 104 ? 19.463 11.366 -20.156 1.00 61.22 104 HIS A O 1
ATOM 866 N N . LYS A 1 105 ? 17.656 12.641 -20.516 1.00 57.19 105 LYS A N 1
ATOM 867 C CA . LYS A 1 105 ? 17.753 13.376 -19.252 1.00 57.19 105 LYS A CA 1
ATOM 868 C C . LYS A 1 105 ? 17.567 12.407 -18.080 1.00 57.19 105 LYS A C 1
ATOM 870 O O . LYS A 1 105 ? 16.444 12.099 -17.701 1.00 57.19 105 LYS A O 1
ATOM 875 N N . GLY A 1 106 ? 18.682 11.959 -17.507 1.00 67.88 106 GLY A N 1
ATOM 876 C CA . GLY A 1 106 ? 18.721 11.207 -16.253 1.00 67.88 106 GLY A CA 1
ATOM 877 C C . GLY A 1 106 ? 19.097 9.730 -16.357 1.00 67.88 106 GLY A C 1
ATOM 878 O O . GLY A 1 106 ? 19.208 9.102 -15.309 1.00 67.88 106 GLY A O 1
ATOM 879 N N . LEU A 1 107 ? 19.337 9.175 -17.554 1.00 78.50 107 LEU A N 1
ATOM 880 C CA . LEU A 1 107 ? 19.939 7.840 -17.650 1.00 78.50 107 LEU A CA 1
ATOM 881 C C . LEU A 1 107 ? 21.373 7.913 -17.128 1.00 78.50 107 LEU A C 1
ATOM 883 O O . LEU A 1 107 ? 22.173 8.719 -17.609 1.00 78.50 107 LEU A O 1
ATOM 887 N N . ARG A 1 108 ? 21.675 7.091 -16.126 1.00 82.94 108 ARG A N 1
ATOM 888 C CA . ARG A 1 108 ? 23.011 6.953 -15.560 1.00 82.94 108 ARG A CA 1
ATOM 889 C C . ARG A 1 108 ? 23.453 5.502 -15.626 1.00 82.94 108 ARG A C 1
ATOM 891 O O . ARG A 1 108 ? 22.613 4.605 -15.557 1.00 82.94 108 ARG A O 1
ATOM 898 N N . ASP A 1 109 ? 24.746 5.287 -15.794 1.00 83.56 109 ASP A N 1
ATOM 899 C CA . ASP A 1 109 ? 25.327 3.957 -15.670 1.00 83.56 109 ASP A CA 1
ATOM 900 C C . ASP A 1 109 ? 25.474 3.546 -14.194 1.00 83.56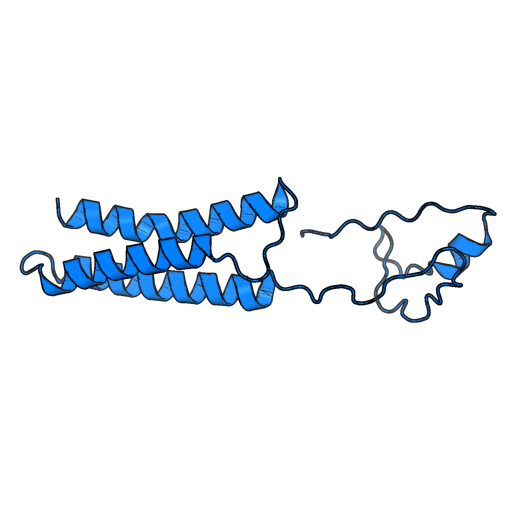 109 ASP A C 1
ATOM 902 O O . ASP A 1 109 ? 25.053 4.256 -13.274 1.00 83.56 109 ASP A O 1
ATOM 906 N N . ALA A 1 110 ? 26.063 2.373 -13.960 1.00 81.94 110 ALA A N 1
ATOM 907 C CA . ALA A 1 110 ? 26.281 1.847 -12.615 1.00 81.94 110 ALA A CA 1
ATOM 908 C C . ALA A 1 110 ? 27.266 2.692 -11.780 1.00 81.94 110 ALA A C 1
ATOM 910 O O . ALA A 1 110 ? 27.311 2.550 -10.560 1.00 81.94 110 ALA A O 1
ATOM 911 N N . GLN A 1 111 ? 28.051 3.555 -12.422 1.00 88.00 111 GLN A N 1
ATOM 912 C CA . GLN A 1 111 ? 29.017 4.457 -11.802 1.00 88.00 111 GLN A CA 1
ATOM 913 C C . GLN A 1 111 ? 28.398 5.834 -11.514 1.00 88.00 111 GLN A C 1
ATOM 915 O O . GLN A 1 111 ? 28.992 6.648 -10.809 1.00 88.00 111 GLN A O 1
ATOM 920 N N . GLY A 1 112 ? 27.171 6.072 -11.987 1.00 81.94 112 GLY A N 1
ATOM 921 C CA . GLY A 1 112 ? 26.463 7.332 -11.830 1.00 81.94 112 GLY A CA 1
ATOM 922 C C . GLY A 1 112 ? 26.789 8.347 -12.923 1.00 81.94 112 GLY A C 1
ATOM 923 O O . GLY A 1 112 ? 26.305 9.478 -12.841 1.00 81.94 112 GLY A O 1
ATOM 924 N N . ASP A 1 113 ? 27.546 7.973 -13.950 1.00 84.31 113 ASP A N 1
ATOM 925 C CA . ASP A 1 113 ? 27.856 8.842 -15.078 1.00 84.31 113 ASP A CA 1
ATOM 926 C C . ASP A 1 113 ? 26.681 8.900 -16.052 1.00 84.31 113 ASP A C 1
ATOM 928 O O . ASP A 1 113 ? 25.862 7.987 -16.131 1.00 84.31 113 ASP A O 1
ATOM 932 N N . LEU A 1 114 ? 26.551 10.012 -16.778 1.00 84.31 114 LEU A N 1
ATOM 933 C CA . LEU A 1 114 ? 25.480 10.173 -17.762 1.00 84.31 114 LEU A CA 1
ATOM 934 C C . LEU A 1 114 ? 25.635 9.144 -18.886 1.00 84.31 114 LEU A C 1
ATOM 936 O O . LEU A 1 114 ? 26.626 9.150 -19.615 1.00 84.31 114 LEU A O 1
ATOM 940 N N . PHE A 1 115 ? 24.615 8.308 -19.067 1.00 83.94 115 PHE A N 1
ATOM 941 C CA . PHE A 1 115 ? 24.624 7.237 -20.052 1.00 83.94 115 PHE A CA 1
ATOM 942 C C . PHE A 1 115 ? 23.895 7.650 -21.334 1.00 83.94 115 PHE A C 1
ATOM 944 O O . PHE A 1 115 ? 22.689 7.916 -21.335 1.00 83.94 115 PHE A O 1
ATOM 951 N N . ASN A 1 116 ? 24.622 7.666 -22.454 1.00 83.38 116 ASN A N 1
ATOM 952 C CA . ASN A 1 116 ? 24.054 7.917 -23.776 1.00 83.38 116 ASN A CA 1
ATOM 953 C C . ASN A 1 116 ? 23.725 6.596 -24.488 1.00 83.38 116 ASN A C 1
ATOM 955 O O . ASN A 1 116 ? 24.577 5.961 -25.111 1.00 83.38 116 ASN A O 1
ATOM 959 N N . ILE A 1 117 ? 22.452 6.210 -24.438 1.00 81.94 117 ILE A N 1
ATOM 960 C CA . ILE A 1 117 ? 21.980 4.970 -25.059 1.00 81.94 117 ILE A CA 1
ATOM 961 C C . ILE A 1 117 ? 22.140 4.970 -26.587 1.00 81.94 117 ILE A C 1
ATOM 963 O O . ILE A 1 117 ? 22.443 3.931 -27.168 1.00 81.94 117 ILE A O 1
ATOM 967 N N . GLU A 1 118 ? 22.015 6.121 -27.261 1.00 81.44 118 GLU A N 1
ATOM 968 C CA . GLU A 1 118 ? 22.127 6.177 -28.725 1.00 81.44 118 GLU A CA 1
ATOM 969 C C . GLU A 1 118 ? 23.539 5.856 -29.213 1.00 81.44 118 GLU A C 1
ATOM 971 O O . GLU A 1 118 ? 23.695 5.246 -30.272 1.00 81.44 118 GLU A O 1
ATOM 976 N N . SER A 1 119 ? 24.571 6.267 -28.469 1.00 82.69 119 SER A N 1
ATOM 977 C CA . SER A 1 119 ? 25.951 5.949 -28.836 1.00 82.69 119 SER A CA 1
ATOM 978 C C . SER A 1 119 ? 26.255 4.465 -28.691 1.00 82.69 119 SER A C 1
ATOM 980 O O . SER A 1 119 ? 26.960 3.925 -29.539 1.00 82.69 119 SER A O 1
ATOM 982 N N . GLU A 1 120 ? 25.707 3.792 -27.676 1.00 82.12 120 GLU A N 1
ATOM 983 C CA . GLU A 1 120 ? 25.919 2.351 -27.493 1.00 82.12 120 GLU A CA 1
ATOM 984 C C . GLU A 1 120 ? 25.164 1.521 -28.533 1.00 82.12 120 GLU A C 1
ATOM 986 O O . GLU A 1 120 ? 25.736 0.608 -29.130 1.00 82.12 120 GLU A O 1
ATOM 991 N N . LEU A 1 121 ? 23.918 1.895 -28.844 1.00 83.75 121 LEU A N 1
ATOM 992 C CA . LEU A 1 121 ? 23.121 1.220 -29.874 1.00 83.75 121 LEU A CA 1
ATOM 993 C C . LEU A 1 121 ? 23.781 1.271 -31.261 1.00 83.75 121 LEU A C 1
ATOM 995 O O . LEU A 1 121 ? 23.603 0.355 -32.054 1.00 83.75 121 LEU A O 1
ATOM 999 N N . LYS A 1 122 ? 24.572 2.310 -31.566 1.00 83.38 122 LYS A N 1
ATOM 1000 C CA . LYS A 1 122 ? 25.284 2.433 -32.853 1.00 83.38 122 LYS A CA 1
ATOM 1001 C C . LYS A 1 122 ? 26.528 1.549 -32.969 1.00 83.38 122 LYS A C 1
ATOM 1003 O O . LYS A 1 122 ? 27.011 1.356 -34.081 1.00 83.38 122 LYS A O 1
ATOM 1008 N N . LYS A 1 123 ? 27.070 1.034 -31.859 1.00 86.81 123 LYS A N 1
ATOM 1009 C CA . LYS A 1 123 ? 28.288 0.201 -31.875 1.00 86.81 123 LYS A CA 1
ATOM 1010 C C . LYS A 1 123 ? 28.020 -1.243 -32.283 1.00 86.81 123 LYS A C 1
ATOM 1012 O O . LYS A 1 123 ? 28.953 -1.947 -32.660 1.00 86.81 123 LYS A O 1
ATOM 1017 N N . THR A 1 124 ? 26.775 -1.701 -32.186 1.00 84.38 124 THR A N 1
ATOM 1018 C CA . THR A 1 124 ? 26.409 -3.096 -32.440 1.00 84.38 124 THR A CA 1
ATOM 1019 C C . THR A 1 124 ? 25.275 -3.180 -33.452 1.00 84.38 124 THR A C 1
ATOM 1021 O O . THR A 1 124 ? 24.421 -2.305 -33.520 1.00 84.38 124 THR A O 1
ATOM 1024 N N . ALA A 1 125 ? 25.264 -4.242 -34.262 1.00 83.12 125 ALA A N 1
ATOM 1025 C CA . ALA A 1 125 ? 24.176 -4.479 -35.213 1.00 83.12 125 ALA A CA 1
ATOM 1026 C C . ALA A 1 125 ? 22.856 -4.846 -34.509 1.00 83.12 125 ALA A C 1
ATOM 1028 O O . ALA A 1 125 ? 21.780 -4.628 -35.059 1.00 83.12 125 ALA A O 1
ATOM 1029 N N . HIS A 1 126 ? 22.945 -5.399 -33.295 1.00 83.25 126 HIS A N 1
ATOM 1030 C CA . HIS A 1 126 ? 21.805 -5.822 -32.492 1.00 83.25 126 HIS A CA 1
ATOM 1031 C C . HIS A 1 126 ? 22.078 -5.535 -31.015 1.00 83.25 126 HIS A C 1
ATOM 1033 O O . HIS A 1 126 ? 23.165 -5.824 -30.515 1.00 83.25 126 HIS A O 1
ATOM 1039 N N . THR A 1 127 ? 21.074 -5.028 -30.302 1.00 82.75 127 THR A N 1
ATOM 1040 C CA . THR A 1 127 ? 21.139 -4.787 -28.857 1.00 82.75 127 THR A CA 1
ATOM 1041 C C . THR A 1 127 ? 19.845 -5.256 -28.205 1.00 82.75 127 THR A C 1
ATOM 1043 O O . THR A 1 127 ? 18.757 -4.951 -28.692 1.00 82.75 127 THR A O 1
ATOM 1046 N N . LEU A 1 128 ? 19.961 -5.975 -27.089 1.00 83.50 128 LEU A N 1
ATOM 1047 C CA . LEU A 1 128 ? 18.831 -6.304 -26.227 1.00 83.50 128 LEU A CA 1
ATOM 1048 C C . LEU A 1 128 ? 18.726 -5.246 -25.128 1.00 83.50 128 LEU A C 1
ATOM 1050 O O . LEU A 1 128 ? 19.639 -5.101 -24.318 1.00 83.50 128 LEU A O 1
ATOM 1054 N N . LEU A 1 129 ? 17.607 -4.526 -25.089 1.00 79.94 129 LEU A N 1
ATOM 1055 C CA . LEU A 1 129 ? 17.279 -3.621 -23.992 1.00 79.94 129 LEU A CA 1
ATOM 1056 C C . LEU A 1 129 ? 16.267 -4.299 -23.079 1.00 79.94 129 LEU A C 1
ATOM 1058 O O . LEU A 1 129 ? 15.182 -4.675 -23.524 1.00 79.94 129 LEU A O 1
ATOM 1062 N N . ILE A 1 130 ? 16.625 -4.443 -21.806 1.00 79.94 130 ILE A N 1
ATOM 1063 C CA . ILE A 1 130 ? 15.737 -4.996 -20.788 1.00 79.94 130 ILE A CA 1
ATOM 1064 C C . ILE A 1 130 ? 15.312 -3.855 -19.873 1.00 79.94 130 ILE A C 1
ATOM 1066 O O . ILE A 1 130 ? 16.136 -3.244 -19.195 1.00 79.94 130 ILE A O 1
ATOM 1070 N N . PHE A 1 131 ? 14.016 -3.562 -19.875 1.00 73.69 131 PHE A N 1
ATOM 1071 C CA . PHE A 1 131 ? 13.427 -2.557 -19.004 1.00 73.69 131 PHE A CA 1
ATOM 1072 C C . PHE A 1 131 ? 12.922 -3.241 -17.747 1.00 73.69 131 PHE A C 1
ATOM 1074 O O . PHE A 1 131 ? 11.873 -3.880 -17.756 1.00 73.69 131 PHE A O 1
ATOM 1081 N N . TYR A 1 132 ? 13.670 -3.086 -16.664 1.00 68.44 132 TYR A N 1
ATOM 1082 C CA . TYR A 1 132 ? 13.173 -3.430 -15.344 1.00 68.44 132 TYR A CA 1
ATOM 1083 C C . TYR A 1 132 ? 12.446 -2.224 -14.775 1.00 68.44 132 TYR A C 1
ATOM 1085 O O . TYR A 1 132 ? 12.951 -1.098 -14.802 1.00 68.44 132 TYR A O 1
ATOM 1093 N N . ARG A 1 133 ? 11.256 -2.455 -14.228 1.00 63.56 133 ARG A N 1
ATOM 1094 C CA . ARG A 1 133 ? 10.615 -1.453 -13.389 1.00 63.56 1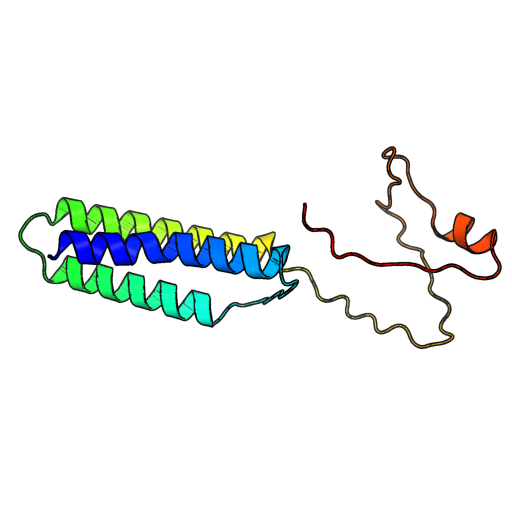33 ARG A CA 1
ATOM 1095 C C . ARG A 1 133 ? 11.361 -1.460 -12.059 1.00 63.56 133 ARG A C 1
ATOM 1097 O O . ARG A 1 133 ? 11.157 -2.344 -11.237 1.00 63.56 133 ARG A O 1
ATOM 1104 N N . GLY A 1 134 ? 12.288 -0.519 -11.898 1.00 54.94 134 GLY A N 1
ATOM 1105 C CA . GLY A 1 134 ? 13.055 -0.384 -10.667 1.00 54.94 134 GLY A CA 1
ATOM 1106 C C . GLY A 1 134 ? 12.119 -0.152 -9.485 1.00 54.94 134 GLY A C 1
ATOM 1107 O O . GLY A 1 134 ? 11.384 0.836 -9.446 1.00 54.94 134 GLY A O 1
ATOM 1108 N N . HIS A 1 135 ? 12.153 -1.063 -8.523 1.00 49.59 135 HIS A N 1
ATOM 1109 C CA . HIS A 1 135 ? 11.774 -0.760 -7.158 1.00 49.59 135 HIS A CA 1
ATOM 1110 C C . HIS A 1 135 ? 13.066 -0.517 -6.392 1.00 49.59 135 HIS A C 1
ATOM 1112 O O . HIS A 1 135 ? 13.822 -1.465 -6.235 1.00 49.59 135 HIS A O 1
ATOM 1118 N N . TRP A 1 136 ? 13.242 0.727 -5.934 1.00 49.44 136 TRP A N 1
ATOM 1119 C CA . TRP A 1 136 ? 14.211 1.156 -4.917 1.00 49.44 136 TRP A CA 1
ATOM 1120 C C . TRP A 1 136 ? 15.660 0.733 -5.182 1.00 49.44 136 TRP A C 1
ATOM 1122 O O . TRP A 1 136 ? 16.052 -0.386 -4.787 1.00 49.44 136 TRP A O 1
#

pLDDT: mean 83.03, std 11.92, range [49.44, 97.0]

Secondary structure (DSSP, 8-state):
-HHHHHHHHHHHHHHHHHHHHHHHHHS----SS-HHHHHHHHHHHHHHHHHHHH--TTHHHHHHHHHHHHHHHHHHHHHIIIII-PPP----PPTT--------TT-B-TTSPBP-HHHHHTTSS-----------

Radius of gyration: 23.29 Å; chains: 1; bounding box: 50×24×67 Å

Foldseek 3Di:
DLLVLLVVLLVQLVVLVVVQVCCCPPVVDQDLDDVVSVVSLVVSLVSLVVSLVPDPPPNVVSVVSNVSSVVSNVVSVVCSNPPRDDDPPPDDDDVVDDDDPVPQVLDADPVRHRDDPVVVPVVDPDDDDDDDPDDD

Sequence (136 aa):
MTIARGLVALILIPCVWLLHFLFATKFEIYEKRPIWAAVVVLASLIVLGRLLLKTKTHRKTVLLFNVLAWSLSIALFWWIEFYTQYDPINKNYVIGEKISWANHKGLRDAQGDLFNIESELKKTAHTLLIFYRGHW